Protein AF-A0AAW8PDT6-F1 (afdb_monomer)

InterPro domains:
  IPR001789 Signal transduction response regulator, receiver domain [PS50110] (10-74)
  IPR011006 CheY-like superfamily [SSF52172] (8-66)

Foldseek 3Di:
DDQLQAAPAEEEEEAQDPVVSVVVCVVNVVSRYHYQDDHQDPVVVVVSVVVDPDHDYYDHDQQRVNHGPPDPDD

Nearest PDB structures (foldseek):
  6oec-assembly4_K  TM=8.044E-01  e=7.654E-02  Carboxydothermus hydrogenoformans Z-2901
  4u1t-assembly2_E  TM=6.391E-01  e=1.811E-01  Micromonospora echinospora
  4u1t-assembly2_G  TM=6.385E-01  e=2.068E-01  Micromonospora echinospora
  5k1s-assembly1_B  TM=5.131E-01  e=1.300E-01  Myxococcus xanthus DK 1622
  4u1t-assembly2_H  TM=6.154E-01  e=4.286E-01  Micromonospora echinospora

pLDDT: mean 85.13, std 14.7, range [44.69, 96.31]

Organism: NCBI:txid2867518

Radius of gyration: 12.7 Å; Cα contacts (8 Å, |Δi|>4): 119; chains: 1; bounding box: 26×23×42 Å

Mean predicted aligned error: 6.5 Å

Sequence (74 aa):
MTVETLAGLAILVVEDDYFIADELARSLAHAGAQVVGPVGSLSDALALLDNTDHLDFAILDLNLDGVFAIPIAD

Secondary structure (DSSP, 8-state):
----TTTT-EEEEE-SSHHHHHHHHHHHHHTT-EEEEEESSHHHHHHHHTT-S--SEEEE-TTGGG--------

Solvent-accessible surface area (backbone atoms only — not comparable to full-atom values): 4336 Å² total; per-residue (Å²): 133,87,78,49,85,37,55,82,38,31,33,35,39,34,33,54,51,64,68,60,34,52,52,51,47,50,53,42,41,74,28,37,22,43,67,41,75,70,28,50,38,72,68,55,46,53,59,47,52,79,73,45,96,71,73,76,47,73,48,69,55,51,58,38,87,79,45,72,56,74,82,89,76,132

Structure (mmCIF, N/CA/C/O backbone):
data_AF-A0AAW8PDT6-F1
#
_entry.id   AF-A0AAW8PDT6-F1
#
loop_
_atom_site.group_PDB
_atom_site.id
_atom_site.type_symbol
_atom_site.label_atom_id
_atom_site.label_alt_id
_atom_site.label_comp_id
_atom_site.label_asym_id
_atom_site.label_entity_id
_atom_site.label_seq_id
_atom_site.pdbx_PDB_ins_code
_atom_site.Cartn_x
_atom_site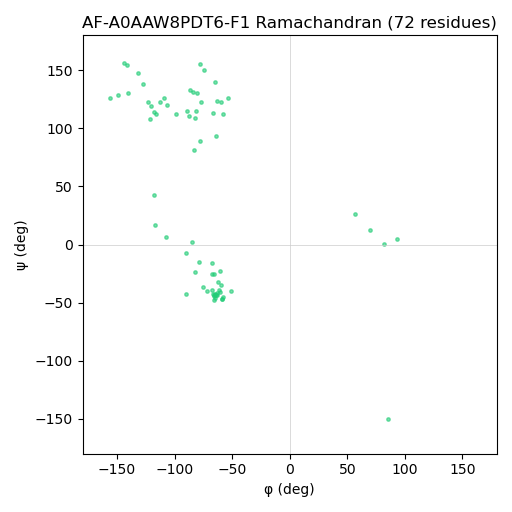.Cartn_y
_atom_site.Cartn_z
_atom_site.occupancy
_atom_site.B_iso_or_equiv
_atom_site.auth_seq_id
_atom_site.auth_comp_id
_atom_site.auth_asym_id
_atom_site.auth_atom_id
_atom_site.pdbx_PDB_model_num
ATOM 1 N N . MET A 1 1 ? -0.039 7.381 25.242 1.00 49.16 1 MET A N 1
ATOM 2 C CA . MET A 1 1 ? -1.072 6.748 24.401 1.00 49.16 1 MET A CA 1
ATOM 3 C C . MET A 1 1 ? -0.825 7.229 22.990 1.00 49.16 1 MET A C 1
ATOM 5 O O . MET A 1 1 ? -1.026 8.408 22.734 1.00 49.16 1 MET A O 1
ATOM 9 N N . THR A 1 2 ? -0.264 6.385 22.133 1.00 60.34 2 THR A N 1
ATOM 10 C CA . THR A 1 2 ? -0.200 6.654 20.694 1.00 60.34 2 THR A CA 1
ATOM 11 C C . THR A 1 2 ? -1.590 6.374 20.139 1.00 60.34 2 THR A C 1
ATOM 13 O O . THR A 1 2 ? -2.149 5.312 20.394 1.00 60.34 2 THR A O 1
ATOM 16 N N . VAL A 1 3 ? -2.205 7.367 19.503 1.00 65.62 3 VAL A N 1
ATOM 17 C CA . VAL A 1 3 ? -3.502 7.188 18.849 1.00 65.62 3 VAL A CA 1
ATOM 18 C C . VAL A 1 3 ? -3.211 6.554 17.495 1.00 65.62 3 VAL A C 1
ATOM 20 O O . VAL A 1 3 ? -2.545 7.173 16.670 1.00 65.62 3 VAL A O 1
ATOM 23 N N . GLU A 1 4 ? -3.662 5.322 17.290 1.00 77.50 4 GLU A N 1
ATOM 24 C CA . GLU A 1 4 ? -3.597 4.643 15.994 1.00 77.50 4 GLU A CA 1
ATOM 25 C C . GLU A 1 4 ? -4.716 5.199 15.111 1.00 77.50 4 GLU A C 1
ATOM 27 O O . GLU A 1 4 ? -5.862 4.757 15.154 1.00 77.50 4 GLU A O 1
ATOM 32 N N . THR A 1 5 ? -4.406 6.268 14.377 1.00 86.44 5 THR A N 1
ATOM 33 C CA . THR A 1 5 ? -5.388 7.056 13.619 1.00 86.44 5 THR A CA 1
ATOM 34 C C . THR A 1 5 ? -6.006 6.313 12.438 1.00 86.44 5 THR A C 1
ATOM 36 O O . THR A 1 5 ? -7.022 6.771 11.926 1.00 86.44 5 THR A O 1
ATOM 39 N N . LEU A 1 6 ? -5.409 5.199 12.006 1.00 91.56 6 LEU A N 1
ATOM 40 C CA . LEU A 1 6 ? -5.874 4.385 10.878 1.00 91.56 6 LEU A CA 1
ATOM 41 C C . LEU A 1 6 ? -6.279 2.966 11.307 1.00 91.56 6 LEU A C 1
ATOM 43 O O . LEU A 1 6 ? -6.387 2.074 10.468 1.00 91.56 6 LEU A O 1
ATOM 47 N N . ALA A 1 7 ? -6.490 2.748 12.610 1.00 92.50 7 ALA A N 1
ATOM 48 C CA . ALA A 1 7 ? -6.844 1.444 13.154 1.00 92.50 7 ALA A CA 1
ATOM 49 C C . ALA A 1 7 ? -8.072 0.838 12.458 1.00 92.50 7 ALA A C 1
ATOM 51 O O . ALA A 1 7 ? -9.142 1.447 12.418 1.00 92.50 7 ALA A O 1
ATOM 52 N N . GLY A 1 8 ? -7.911 -0.387 11.955 1.00 90.12 8 GLY A N 1
ATOM 53 C CA . GLY A 1 8 ? -8.985 -1.159 11.325 1.00 90.12 8 GLY A CA 1
ATOM 54 C C . GLY A 1 8 ? -9.262 -0.825 9.859 1.00 90.12 8 GLY A C 1
ATOM 55 O O . GLY A 1 8 ? -10.141 -1.459 9.288 1.00 90.12 8 GLY A O 1
ATOM 56 N N . LEU A 1 9 ? -8.526 0.114 9.256 1.00 95.06 9 LEU A N 1
ATOM 57 C CA . LEU A 1 9 ? -8.644 0.416 7.829 1.00 95.06 9 LEU A CA 1
ATOM 58 C C . LEU A 1 9 ? -7.789 -0.542 6.994 1.00 95.06 9 LEU A C 1
ATOM 60 O O . LEU A 1 9 ? -6.598 -0.702 7.269 1.00 95.06 9 LEU A O 1
ATOM 64 N N . ALA A 1 10 ? -8.373 -1.129 5.954 1.00 95.19 10 ALA A N 1
ATOM 65 C CA . ALA A 1 10 ? -7.685 -1.906 4.931 1.00 95.19 10 ALA A CA 1
ATOM 66 C C . ALA A 1 10 ? -7.231 -0.986 3.787 1.00 95.19 10 ALA A C 1
ATOM 68 O O . ALA A 1 10 ? -8.057 -0.396 3.087 1.00 95.19 10 ALA A O 1
ATOM 69 N N . ILE A 1 11 ? -5.916 -0.851 3.596 1.00 95.94 11 ILE A N 1
ATOM 70 C CA . ILE A 1 11 ? -5.327 0.103 2.647 1.00 95.94 11 ILE A CA 1
ATOM 71 C C . ILE A 1 11 ? -4.433 -0.622 1.644 1.00 95.94 11 ILE A C 1
ATOM 73 O O . ILE A 1 11 ? -3.467 -1.280 2.028 1.00 95.94 11 ILE A O 1
ATOM 77 N N . LEU A 1 12 ? -4.737 -0.463 0.357 1.00 95.56 12 LEU A N 1
ATOM 78 C CA . LEU A 1 12 ? -3.954 -1.003 -0.749 1.00 95.56 12 LEU A CA 1
ATOM 79 C C . LEU A 1 12 ? -2.844 -0.022 -1.108 1.00 95.56 12 LEU A C 1
ATOM 81 O O . LEU A 1 12 ? -3.109 1.166 -1.266 1.00 95.56 12 LEU A O 1
ATOM 85 N N . VAL A 1 13 ? -1.620 -0.516 -1.266 1.00 95.25 13 VAL A N 1
ATOM 86 C CA . VAL A 1 13 ? -0.490 0.284 -1.756 1.00 95.25 13 VAL A CA 1
ATOM 87 C C . VAL A 1 13 ? -0.063 -0.232 -3.126 1.00 95.25 13 VAL A C 1
ATOM 89 O O . VAL A 1 13 ? 0.267 -1.412 -3.266 1.00 95.25 13 VAL A O 1
ATOM 92 N N . VAL A 1 14 ? -0.071 0.654 -4.121 1.00 94.50 14 VAL A N 1
ATOM 93 C CA . VAL A 1 14 ? 0.376 0.381 -5.489 1.00 94.50 14 VAL A CA 1
ATOM 94 C C . VAL A 1 14 ? 1.497 1.356 -5.834 1.00 94.50 14 VAL A C 1
ATOM 96 O O . VAL A 1 14 ? 1.247 2.550 -5.979 1.00 94.50 14 VAL A O 1
ATOM 99 N N . GLU A 1 15 ? 2.719 0.850 -5.915 1.00 94.56 15 GLU A N 1
ATOM 100 C CA . GLU A 1 15 ? 3.955 1.630 -6.033 1.00 94.56 15 GLU A CA 1
ATOM 101 C C . GLU A 1 15 ? 5.030 0.744 -6.674 1.00 94.56 15 GLU A C 1
ATOM 103 O O . GLU A 1 15 ? 5.266 -0.371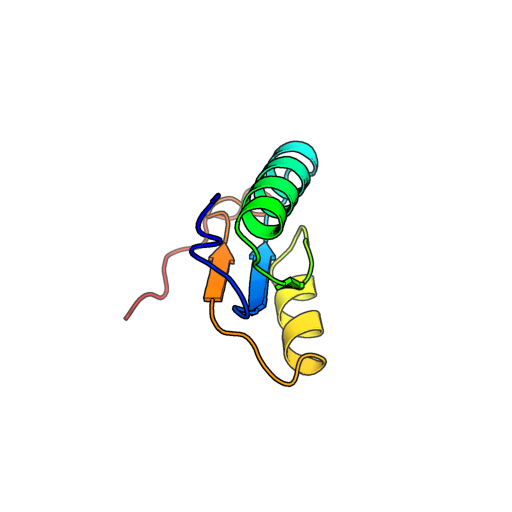 -6.194 1.00 94.56 15 GLU A O 1
ATOM 108 N N . ASP A 1 16 ? 5.644 1.208 -7.765 1.00 92.69 16 ASP A N 1
ATOM 109 C CA . ASP A 1 16 ? 6.609 0.424 -8.543 1.00 92.69 16 ASP A CA 1
ATOM 110 C C . ASP A 1 16 ? 8.021 0.465 -7.933 1.00 92.69 16 ASP A C 1
ATOM 112 O O . ASP A 1 16 ? 8.793 -0.493 -8.084 1.00 92.69 16 ASP A O 1
ATOM 116 N N . ASP A 1 17 ? 8.338 1.500 -7.148 1.00 93.62 17 ASP A N 1
ATOM 117 C CA . ASP A 1 17 ? 9.552 1.545 -6.340 1.00 93.62 17 ASP A CA 1
ATOM 118 C C . ASP A 1 17 ? 9.377 0.784 -5.015 1.00 93.62 17 ASP A C 1
ATOM 120 O O . ASP A 1 17 ? 8.737 1.229 -4.059 1.00 93.62 17 ASP A O 1
ATOM 124 N N . TYR A 1 18 ? 10.046 -0.366 -4.921 1.00 90.88 18 TYR A N 1
ATOM 125 C CA . TYR A 1 18 ? 10.030 -1.219 -3.732 1.00 90.88 18 TYR A CA 1
ATOM 126 C C . TYR A 1 18 ? 10.355 -0.481 -2.421 1.00 90.88 18 TYR A C 1
ATOM 128 O O . TYR A 1 18 ? 9.758 -0.785 -1.386 1.00 90.88 18 TYR A O 1
ATOM 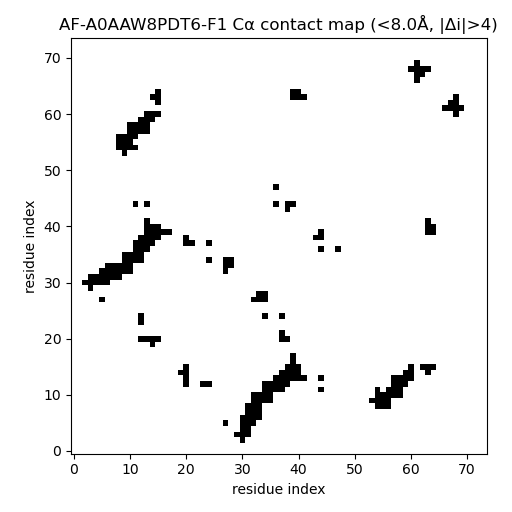136 N N . PHE A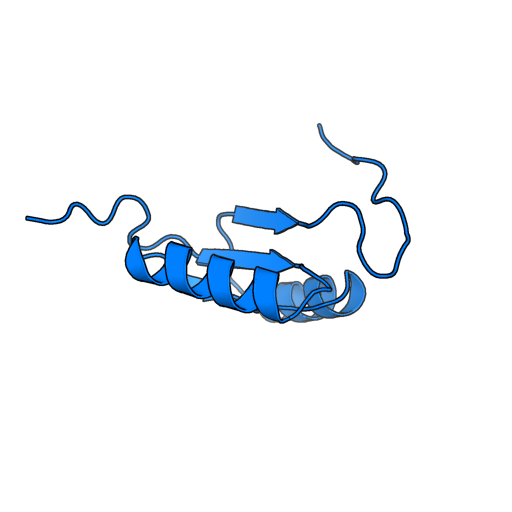 1 19 ? 11.313 0.452 -2.422 1.00 94.62 19 PHE A N 1
ATOM 137 C CA . PHE A 1 19 ? 11.714 1.137 -1.192 1.00 94.62 19 PHE A CA 1
ATOM 138 C C . PHE A 1 19 ? 10.636 2.108 -0.721 1.00 94.62 19 PHE A C 1
ATOM 140 O O . PHE A 1 19 ? 10.356 2.160 0.478 1.00 94.62 19 PHE A O 1
ATOM 147 N N . ILE A 1 20 ? 10.004 2.823 -1.655 1.00 94.44 20 ILE A N 1
ATOM 148 C CA . ILE A 1 20 ? 8.878 3.712 -1.354 1.00 94.44 20 ILE A CA 1
ATOM 149 C C . ILE A 1 20 ? 7.683 2.883 -0.868 1.00 94.44 20 ILE A C 1
ATOM 151 O O . ILE A 1 20 ? 7.083 3.203 0.161 1.00 94.44 20 ILE A O 1
ATOM 155 N N . ALA A 1 21 ? 7.394 1.769 -1.544 1.00 94.56 21 ALA A N 1
ATOM 156 C CA . ALA A 1 2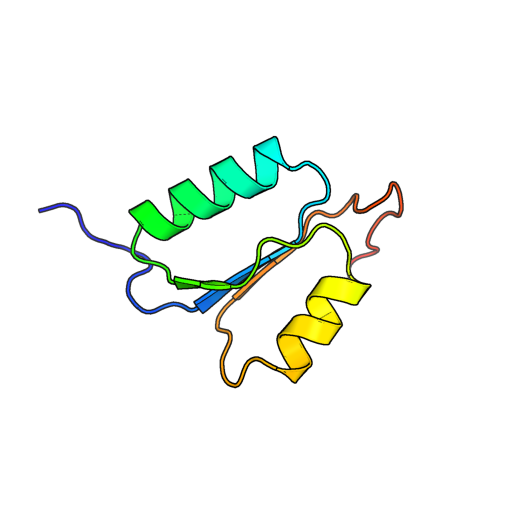1 ? 6.310 0.864 -1.184 1.00 94.56 21 ALA A CA 1
ATOM 157 C C . ALA A 1 21 ? 6.469 0.298 0.241 1.00 94.56 21 ALA A C 1
ATOM 159 O O . ALA A 1 21 ? 5.518 0.318 1.027 1.00 94.56 21 ALA A O 1
ATOM 160 N N . ASP A 1 22 ? 7.669 -0.179 0.599 1.00 95.19 22 ASP A N 1
ATOM 161 C CA . ASP A 1 22 ? 7.972 -0.721 1.933 1.00 95.19 22 ASP A CA 1
ATOM 162 C C . ASP A 1 22 ? 7.905 0.366 3.019 1.00 95.19 22 ASP A C 1
ATOM 164 O O . ASP A 1 22 ? 7.333 0.140 4.089 1.00 95.19 22 ASP A O 1
ATOM 168 N N . GLU A 1 23 ? 8.436 1.565 2.760 1.00 96.31 23 GLU A N 1
ATOM 169 C CA . GLU A 1 23 ? 8.368 2.683 3.709 1.00 96.31 23 GLU A CA 1
ATOM 170 C C . GLU A 1 23 ? 6.921 3.125 3.971 1.00 96.31 23 GLU A C 1
ATOM 172 O O . GLU A 1 23 ? 6.522 3.324 5.129 1.00 96.31 23 GLU A O 1
ATOM 177 N N . LEU A 1 24 ? 6.110 3.225 2.916 1.00 95.31 24 LEU A N 1
ATOM 178 C CA . LEU A 1 24 ? 4.703 3.591 3.018 1.00 95.31 24 LEU A CA 1
ATOM 179 C C . LEU A 1 24 ? 3.906 2.518 3.768 1.00 95.31 24 LEU A C 1
ATOM 181 O O . LEU A 1 24 ? 3.187 2.838 4.717 1.00 95.31 24 LEU A O 1
ATOM 185 N N . ALA A 1 25 ? 4.087 1.243 3.414 1.00 95.81 25 ALA A N 1
ATOM 186 C CA . ALA A 1 25 ? 3.428 0.126 4.083 1.00 95.81 25 ALA A CA 1
ATOM 187 C C . ALA A 1 25 ? 3.748 0.092 5.586 1.00 95.81 25 ALA A C 1
ATOM 189 O O . ALA A 1 25 ? 2.850 -0.038 6.421 1.00 95.81 25 ALA A O 1
ATOM 190 N N . ARG A 1 26 ? 5.019 0.279 5.960 1.00 95.75 26 ARG A N 1
ATOM 191 C CA . ARG A 1 26 ? 5.432 0.341 7.370 1.00 95.75 26 ARG A CA 1
ATOM 192 C C . ARG A 1 26 ? 4.811 1.518 8.104 1.00 95.75 26 ARG A C 1
ATOM 194 O O . ARG A 1 26 ? 4.379 1.352 9.243 1.00 95.75 26 ARG A O 1
ATOM 201 N N . SER A 1 27 ? 4.756 2.685 7.469 1.00 95.19 27 SER A N 1
ATOM 202 C CA . SER A 1 27 ? 4.170 3.888 8.065 1.00 95.19 27 SER A CA 1
ATOM 203 C C . SER A 1 27 ? 2.670 3.720 8.319 1.00 95.19 27 SER A C 1
ATOM 205 O O . SER A 1 27 ? 2.186 4.058 9.400 1.00 95.19 27 SER A O 1
ATOM 207 N N . LEU A 1 28 ? 1.944 3.128 7.366 1.00 95.19 28 LEU A N 1
ATOM 208 C CA . LEU A 1 28 ? 0.521 2.807 7.506 1.00 95.19 28 LEU A CA 1
ATOM 209 C C . LEU A 1 28 ? 0.278 1.764 8.602 1.00 95.19 28 LEU A C 1
ATOM 211 O O . LEU A 1 28 ? -0.576 1.965 9.467 1.00 95.19 28 LEU A O 1
ATOM 215 N N . ALA A 1 29 ? 1.070 0.690 8.617 1.00 94.25 29 ALA A N 1
ATOM 216 C CA . ALA A 1 29 ? 0.986 -0.341 9.647 1.00 94.25 29 ALA A CA 1
ATOM 217 C C . ALA A 1 29 ? 1.278 0.224 11.047 1.00 94.25 29 ALA A C 1
ATOM 219 O O . ALA A 1 29 ? 0.587 -0.108 12.006 1.00 94.25 29 ALA A O 1
ATOM 220 N N . HIS A 1 30 ? 2.251 1.134 11.175 1.00 94.62 30 HIS A N 1
ATOM 221 C CA . HIS A 1 30 ? 2.551 1.811 12.441 1.00 94.62 30 HIS A CA 1
ATOM 222 C C . HIS A 1 30 ? 1.410 2.724 12.920 1.00 94.62 30 HIS A C 1
ATOM 224 O O . HIS A 1 30 ? 1.276 2.970 14.117 1.00 94.62 30 HIS A O 1
ATOM 230 N N . ALA A 1 31 ? 0.574 3.211 12.000 1.00 94.62 31 ALA A N 1
ATOM 231 C CA . ALA A 1 31 ? -0.639 3.966 12.305 1.00 94.62 31 ALA A CA 1
ATOM 232 C C . ALA A 1 31 ? -1.870 3.074 12.589 1.00 94.62 31 ALA A C 1
ATOM 234 O O . ALA A 1 31 ? -2.956 3.612 12.828 1.00 94.62 31 ALA A O 1
ATOM 235 N N . GLY A 1 32 ? -1.708 1.744 12.580 1.00 94.81 32 GLY A N 1
ATOM 236 C CA . GLY A 1 32 ? -2.745 0.752 12.882 1.00 94.81 32 GLY A CA 1
ATOM 237 C C . GLY A 1 32 ? -3.522 0.224 11.672 1.00 94.81 32 GLY A C 1
ATOM 238 O O . GLY A 1 32 ? -4.469 -0.543 11.853 1.00 94.81 32 GLY A O 1
ATOM 239 N N . ALA A 1 33 ? -3.156 0.618 10.450 1.00 95.62 33 ALA A N 1
ATOM 240 C CA . ALA A 1 33 ? -3.823 0.137 9.244 1.00 95.62 33 ALA A CA 1
ATOM 241 C C . ALA A 1 33 ? -3.429 -1.310 8.908 1.00 95.62 33 ALA A C 1
ATOM 243 O O . ALA A 1 33 ? -2.298 -1.744 9.142 1.00 95.62 33 ALA A O 1
ATOM 244 N N . GLN A 1 34 ? -4.346 -2.036 8.277 1.00 95.31 34 GLN A N 1
ATOM 245 C CA . GLN A 1 34 ? -4.054 -3.292 7.602 1.00 95.31 34 GLN A CA 1
ATOM 246 C C . GLN A 1 34 ? -3.623 -2.987 6.166 1.00 95.31 34 GLN A C 1
ATOM 248 O O . GLN A 1 34 ? -4.430 -2.572 5.338 1.00 95.31 34 GLN A O 1
ATOM 253 N N . VAL A 1 35 ? -2.349 -3.212 5.856 1.00 94.69 35 VAL A N 1
ATOM 254 C CA . VAL A 1 35 ? -1.854 -3.036 4.488 1.00 94.69 35 VAL A CA 1
ATOM 255 C C . VAL A 1 35 ? -2.207 -4.259 3.646 1.00 94.69 35 VAL A C 1
ATOM 257 O O . VAL A 1 35 ? -1.960 -5.398 4.041 1.00 94.69 35 VAL A O 1
ATOM 260 N N . VAL A 1 36 ? -2.791 -4.000 2.483 1.00 92.88 36 VAL A N 1
ATOM 261 C CA . VAL A 1 36 ? -3.143 -4.966 1.444 1.00 92.88 36 VAL A CA 1
ATOM 262 C C . VAL A 1 36 ? -2.182 -4.721 0.268 1.00 92.88 36 VAL A C 1
ATOM 264 O O . VAL A 1 36 ? -2.007 -3.585 -0.157 1.00 92.88 36 VAL A O 1
ATOM 267 N N . GLY A 1 37 ? -1.474 -5.743 -0.219 1.00 83.50 37 GLY A N 1
ATOM 268 C CA . GLY A 1 37 ? -0.260 -5.528 -1.035 1.00 83.50 37 GLY A CA 1
ATOM 269 C C . GLY A 1 37 ? 0.990 -5.331 -0.153 1.00 83.50 37 GLY A C 1
ATOM 270 O O . GLY A 1 37 ? 1.019 -5.900 0.943 1.00 83.50 37 GLY A O 1
ATOM 271 N N . PRO A 1 38 ? 2.032 -4.575 -0.561 1.00 89.50 38 PRO A N 1
ATOM 272 C CA . PRO A 1 38 ? 2.132 -3.674 -1.716 1.00 89.50 38 PRO A CA 1
ATOM 273 C C . PRO A 1 38 ? 2.360 -4.391 -3.055 1.00 89.50 38 PRO A C 1
ATOM 275 O O . PRO A 1 38 ? 2.898 -5.497 -3.094 1.00 89.50 38 PRO A O 1
ATOM 278 N N . VAL A 1 39 ? 1.964 -3.751 -4.154 1.00 93.44 39 VAL A N 1
ATOM 279 C CA . VAL A 1 39 ? 2.123 -4.266 -5.525 1.00 93.44 39 VAL A CA 1
ATOM 280 C C . VAL A 1 39 ? 2.715 -3.205 -6.452 1.00 93.44 39 VAL A C 1
ATOM 282 O O . VAL A 1 39 ? 2.442 -2.024 -6.282 1.00 93.44 39 VAL A O 1
ATOM 285 N N . GLY A 1 40 ? 3.506 -3.630 -7.440 1.00 90.94 40 GLY A N 1
ATOM 286 C CA . GLY A 1 40 ? 4.233 -2.720 -8.337 1.00 90.94 40 GLY A CA 1
ATOM 287 C C . GLY A 1 40 ? 3.491 -2.309 -9.604 1.00 90.94 40 GLY A C 1
ATOM 288 O O . GLY A 1 40 ? 3.976 -1.468 -10.345 1.00 90.94 40 GLY A O 1
ATOM 289 N N . SER A 1 41 ? 2.328 -2.902 -9.883 1.00 89.56 41 SER A N 1
ATOM 290 C CA . SER A 1 41 ? 1.597 -2.657 -11.124 1.00 89.56 41 SER A CA 1
ATOM 291 C C . SER A 1 41 ? 0.088 -2.591 -10.901 1.00 89.56 41 SER A C 1
ATOM 293 O O . SER A 1 41 ? -0.465 -3.217 -9.992 1.00 89.56 41 SER A O 1
ATOM 295 N N . LE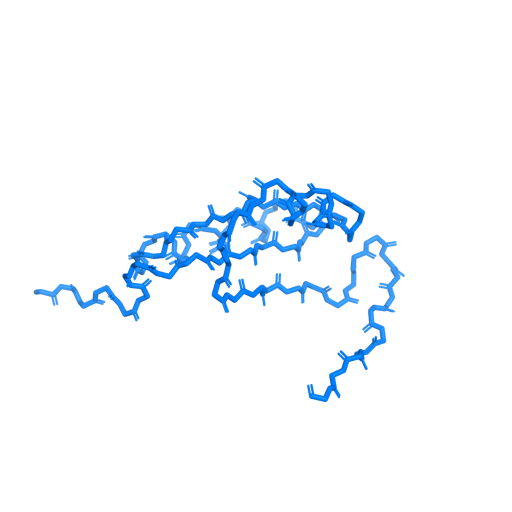U A 1 42 ? -0.608 -1.878 -11.792 1.00 89.06 42 LEU A N 1
ATOM 296 C CA . LEU A 1 42 ? -2.076 -1.844 -11.827 1.00 89.06 42 LEU A CA 1
ATOM 297 C C . LEU A 1 42 ? -2.685 -3.232 -12.053 1.00 89.06 42 LEU A C 1
ATOM 299 O O . LEU A 1 42 ? -3.744 -3.533 -11.510 1.00 89.06 42 LEU A O 1
ATOM 303 N N . SER A 1 43 ? -2.028 -4.083 -12.845 1.00 89.62 43 SER A N 1
ATOM 304 C CA . SER A 1 43 ? -2.531 -5.431 -13.132 1.00 89.62 43 SER A CA 1
ATOM 305 C C . SER A 1 43 ? -2.537 -6.295 -11.873 1.00 89.62 43 SER A C 1
ATOM 307 O O . SER A 1 43 ? -3.529 -6.968 -11.595 1.00 89.62 43 SER A O 1
ATOM 309 N N . ASP A 1 44 ? -1.464 -6.225 -11.084 1.00 91.38 44 ASP A N 1
ATOM 310 C CA . ASP A 1 44 ? -1.370 -6.941 -9.813 1.00 91.38 44 ASP A CA 1
ATOM 311 C C . ASP A 1 44 ? -2.355 -6.376 -8.788 1.00 91.38 44 ASP A C 1
ATOM 313 O O . ASP A 1 44 ? -3.005 -7.141 -8.082 1.00 91.38 44 ASP A O 1
ATOM 317 N N . ALA A 1 45 ? -2.532 -5.050 -8.749 1.00 91.25 45 ALA A N 1
ATOM 318 C CA . ALA A 1 45 ? -3.520 -4.399 -7.892 1.00 91.25 45 ALA A CA 1
ATOM 319 C C . ALA A 1 45 ? -4.947 -4.879 -8.186 1.00 91.25 45 ALA A C 1
ATOM 321 O O . ALA A 1 45 ? -5.675 -5.244 -7.265 1.00 91.25 45 ALA A O 1
ATOM 322 N N . LEU A 1 46 ? -5.333 -4.937 -9.463 1.00 90.88 46 LEU A N 1
ATOM 323 C CA . LEU A 1 46 ? -6.645 -5.432 -9.886 1.00 90.88 46 LEU A CA 1
ATOM 324 C C . LEU A 1 46 ? -6.834 -6.916 -9.548 1.00 90.88 46 LEU A C 1
ATOM 326 O O . LEU A 1 46 ? -7.871 -7.289 -9.005 1.00 90.88 46 LEU A O 1
ATOM 330 N N . ALA A 1 47 ? -5.821 -7.753 -9.786 1.00 91.56 47 ALA A N 1
ATOM 331 C CA . ALA A 1 47 ? -5.874 -9.166 -9.410 1.00 91.56 47 ALA A CA 1
ATOM 332 C C . ALA A 1 47 ? -6.010 -9.360 -7.890 1.00 91.56 47 ALA A C 1
ATOM 334 O O . ALA A 1 47 ? -6.635 -10.315 -7.426 1.00 91.56 47 ALA A O 1
ATOM 335 N N . LEU A 1 48 ? -5.428 -8.457 -7.101 1.00 89.94 48 LEU A N 1
ATOM 336 C CA . LEU A 1 48 ? -5.508 -8.497 -5.648 1.00 89.94 48 LEU A CA 1
ATOM 337 C C . LEU A 1 48 ? -6.882 -8.035 -5.146 1.00 89.94 48 LEU A C 1
ATOM 339 O O . LEU A 1 48 ? -7.417 -8.641 -4.218 1.00 89.94 48 LEU A O 1
ATOM 343 N N . LEU A 1 49 ? -7.486 -7.038 -5.800 1.00 88.19 49 LEU A N 1
ATOM 344 C CA . LEU A 1 49 ? -8.860 -6.593 -5.540 1.00 88.19 49 LEU A CA 1
ATOM 345 C C . LEU A 1 49 ? -9.883 -7.708 -5.784 1.00 88.19 49 LEU A C 1
ATOM 347 O O . LEU A 1 49 ? -10.765 -7.900 -4.954 1.00 88.19 49 LEU A O 1
ATOM 351 N N . ASP A 1 50 ? -9.721 -8.501 -6.846 1.00 89.69 50 ASP A N 1
ATOM 352 C CA . ASP A 1 50 ? -10.601 -9.648 -7.130 1.00 89.69 50 ASP A CA 1
ATOM 353 C C . ASP A 1 50 ? -10.584 -10.717 -6.019 1.00 89.69 50 ASP A C 1
ATOM 355 O O . ASP A 1 50 ? -11.524 -11.502 -5.892 1.00 89.69 50 ASP A O 1
ATOM 359 N N . ASN A 1 51 ? -9.518 -10.758 -5.212 1.00 86.12 51 ASN A N 1
ATOM 360 C CA . ASN A 1 51 ? -9.339 -11.701 -4.104 1.00 86.12 51 ASN A CA 1
ATOM 361 C C . ASN A 1 51 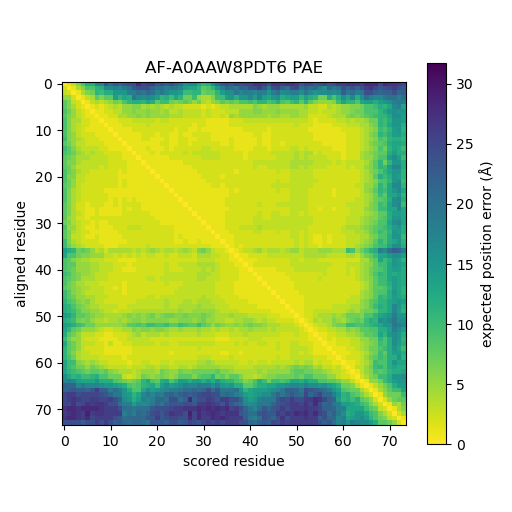? -9.485 -11.045 -2.719 1.00 86.12 51 ASN A C 1
ATOM 363 O O . ASN A 1 51 ? -9.223 -11.696 -1.705 1.00 86.12 51 ASN A O 1
ATOM 367 N N . THR A 1 52 ? -9.872 -9.769 -2.664 1.00 86.12 52 THR A N 1
ATOM 368 C CA . THR A 1 52 ? -9.991 -9.002 -1.422 1.00 86.12 52 THR A CA 1
ATOM 369 C C . THR A 1 52 ? -11.444 -8.599 -1.202 1.00 86.12 52 THR A C 1
ATOM 371 O O . THR A 1 52 ? -11.980 -7.759 -1.916 1.00 86.12 52 THR A O 1
ATOM 374 N N . ASP A 1 53 ? -12.076 -9.159 -0.168 1.00 85.19 53 ASP A N 1
ATOM 375 C CA . ASP A 1 53 ? -13.491 -8.898 0.136 1.00 85.19 53 ASP A CA 1
ATOM 376 C C . ASP A 1 53 ? -13.767 -7.453 0.593 1.00 85.19 53 ASP A C 1
ATOM 378 O O . ASP A 1 53 ? -14.890 -6.961 0.470 1.00 85.19 53 ASP A O 1
ATOM 382 N N . HIS A 1 54 ? -12.766 -6.775 1.164 1.00 87.38 54 HIS A N 1
ATOM 383 C CA . HIS A 1 54 ? -12.925 -5.441 1.734 1.00 87.38 54 HIS A CA 1
ATOM 384 C C . HIS A 1 54 ? -11.649 -4.604 1.621 1.00 87.38 54 HIS A C 1
ATOM 386 O O . HIS A 1 54 ? -10.572 -5.028 2.040 1.00 87.38 54 HIS A O 1
ATOM 392 N N . LEU A 1 55 ? -11.809 -3.393 1.089 1.00 92.31 55 LEU A N 1
ATOM 393 C CA . LEU A 1 55 ? -10.780 -2.371 1.005 1.00 92.31 55 LEU A CA 1
ATOM 394 C C . LEU A 1 55 ? -11.407 -1.006 1.306 1.00 92.31 55 LEU A C 1
ATOM 396 O O . LEU A 1 55 ? -12.432 -0.667 0.713 1.00 92.31 55 LEU A O 1
ATOM 400 N N . ASP A 1 56 ? -10.793 -0.231 2.196 1.00 94.62 56 ASP A N 1
ATOM 401 C CA . ASP A 1 56 ? -11.267 1.111 2.546 1.00 94.62 56 ASP A CA 1
ATOM 402 C C . ASP A 1 56 ? -10.642 2.180 1.650 1.00 94.62 56 ASP A C 1
ATOM 404 O O . ASP A 1 56 ? -11.324 3.096 1.190 1.00 94.62 56 ASP A O 1
ATOM 408 N N . PHE A 1 57 ? -9.336 2.064 1.394 1.00 92.19 57 PHE A N 1
ATOM 409 C CA . PHE A 1 57 ? -8.577 3.049 0.627 1.00 92.19 57 PHE A CA 1
ATOM 410 C C . PHE A 1 57 ? -7.513 2.386 -0.246 1.00 92.19 57 PHE A C 1
ATOM 412 O O . PHE A 1 57 ? -7.014 1.304 0.057 1.00 92.19 57 PHE A O 1
ATOM 419 N N . ALA A 1 58 ? -7.114 3.079 -1.308 1.00 92.56 58 ALA A N 1
ATOM 420 C CA . ALA A 1 58 ? -5.937 2.740 -2.091 1.00 92.56 58 ALA A CA 1
ATOM 421 C C . ALA A 1 58 ? -5.033 3.970 -2.213 1.00 92.56 58 ALA A C 1
ATOM 423 O O . ALA A 1 58 ? -5.516 5.083 -2.431 1.00 92.56 58 ALA A O 1
ATOM 424 N N . ILE A 1 59 ? -3.728 3.759 -2.080 1.00 92.62 59 ILE A N 1
ATOM 425 C CA . ILE A 1 59 ? -2.693 4.725 -2.427 1.00 92.62 59 ILE A CA 1
ATOM 426 C C . ILE A 1 59 ? -2.039 4.215 -3.703 1.00 92.62 59 ILE A C 1
ATOM 428 O O . ILE A 1 59 ? -1.525 3.098 -3.737 1.00 92.62 59 ILE A O 1
ATOM 432 N N . LEU A 1 60 ? -2.116 5.032 -4.747 1.00 91.56 60 LEU A N 1
ATOM 433 C CA . LEU A 1 60 ? -1.675 4.705 -6.092 1.00 91.56 60 LEU A CA 1
ATOM 434 C C . LEU A 1 60 ? -0.599 5.703 -6.503 1.00 91.56 60 LEU A C 1
ATOM 436 O O . LEU A 1 60 ? -0.887 6.903 -6.564 1.00 91.56 60 LEU A O 1
ATOM 440 N N . ASP A 1 61 ? 0.606 5.219 -6.793 1.00 89.12 61 ASP A N 1
ATOM 441 C CA . ASP A 1 61 ? 1.587 6.045 -7.479 1.00 89.12 61 ASP A CA 1
ATOM 442 C C . ASP A 1 61 ? 1.094 6.380 -8.893 1.00 89.12 61 ASP A C 1
ATOM 444 O O . ASP A 1 61 ? 0.489 5.568 -9.598 1.00 89.12 61 ASP A O 1
ATOM 448 N N . LEU A 1 62 ? 1.323 7.623 -9.302 1.00 82.50 62 LEU A N 1
ATOM 449 C CA . LEU A 1 62 ? 0.913 8.104 -10.613 1.00 82.50 62 LEU A CA 1
ATOM 450 C C . LEU A 1 62 ? 1.867 7.657 -11.718 1.00 82.50 62 LEU A C 1
ATOM 452 O O . LEU A 1 62 ? 1.508 7.784 -12.887 1.00 82.50 62 LEU A O 1
ATOM 456 N N . ASN A 1 63 ? 3.065 7.184 -11.380 1.00 81.38 63 ASN A N 1
ATOM 457 C CA . ASN A 1 63 ? 4.108 6.845 -12.336 1.00 81.38 63 ASN A CA 1
ATOM 458 C C . ASN A 1 63 ? 4.488 5.358 -12.298 1.00 81.38 63 ASN A C 1
ATOM 460 O O . ASN A 1 63 ? 5.654 5.007 -12.442 1.00 81.38 63 ASN A O 1
ATOM 464 N N . LEU A 1 64 ? 3.495 4.478 -12.215 1.00 80.19 64 LEU A N 1
ATOM 465 C CA . LEU A 1 64 ? 3.728 3.039 -12.297 1.00 80.19 64 LEU A CA 1
ATOM 466 C C . LEU A 1 64 ? 4.297 2.640 -13.661 1.00 80.19 64 LEU A C 1
ATOM 468 O O . LEU A 1 64 ? 3.679 2.902 -14.699 1.00 80.19 64 LEU A O 1
ATOM 472 N N . ASP A 1 65 ? 5.456 1.980 -13.669 1.00 67.94 65 ASP A N 1
ATOM 473 C CA . ASP A 1 65 ? 6.107 1.461 -14.878 1.00 67.94 65 ASP A CA 1
ATOM 474 C C . ASP A 1 65 ? 6.366 2.553 -15.945 1.00 67.94 65 ASP A C 1
ATOM 476 O O . ASP A 1 65 ? 6.415 2.290 -17.153 1.00 67.94 65 ASP A O 1
ATOM 480 N N . GLY A 1 66 ? 6.512 3.817 -15.525 1.00 63.56 66 GLY A N 1
ATOM 481 C CA . GLY A 1 66 ? 6.692 4.954 -16.437 1.00 63.56 66 GLY A CA 1
ATOM 482 C C . GLY A 1 66 ? 5.450 5.312 -17.267 1.00 63.56 66 GLY A C 1
ATOM 483 O O . GLY A 1 66 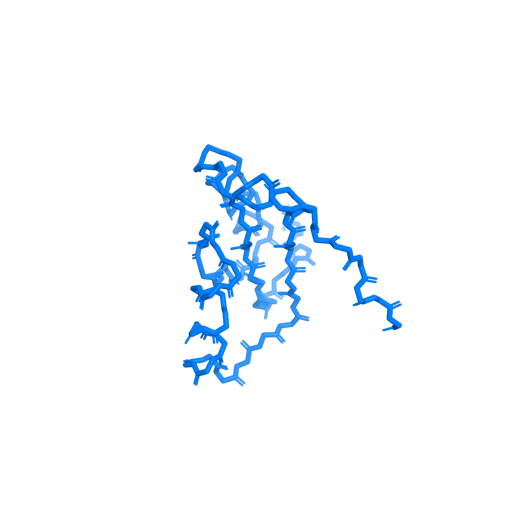? 5.546 6.087 -18.227 1.00 63.56 66 GLY A O 1
ATOM 484 N N . VAL A 1 67 ? 4.284 4.759 -16.923 1.00 57.53 67 VAL A N 1
ATOM 485 C CA . VAL A 1 67 ? 2.991 5.114 -17.507 1.00 57.53 67 VAL A CA 1
ATOM 486 C C . VAL A 1 67 ? 2.303 6.083 -16.554 1.00 57.53 67 VAL A C 1
ATOM 488 O O . VAL A 1 67 ? 1.887 5.703 -15.466 1.00 57.53 67 VAL A O 1
ATOM 491 N N . PHE A 1 68 ? 2.142 7.341 -16.975 1.00 53.28 68 PHE A N 1
ATOM 492 C CA . PHE A 1 68 ? 1.332 8.305 -16.231 1.00 53.28 68 PHE A CA 1
ATOM 493 C C . PHE A 1 68 ? -0.093 7.759 -16.076 1.00 53.28 68 PHE A C 1
ATOM 495 O O . PHE A 1 68 ? -0.841 7.675 -17.057 1.00 53.28 68 PHE A O 1
ATOM 502 N N . ALA A 1 69 ? -0.479 7.430 -14.847 1.00 54.12 69 ALA A N 1
ATOM 503 C CA . ALA A 1 6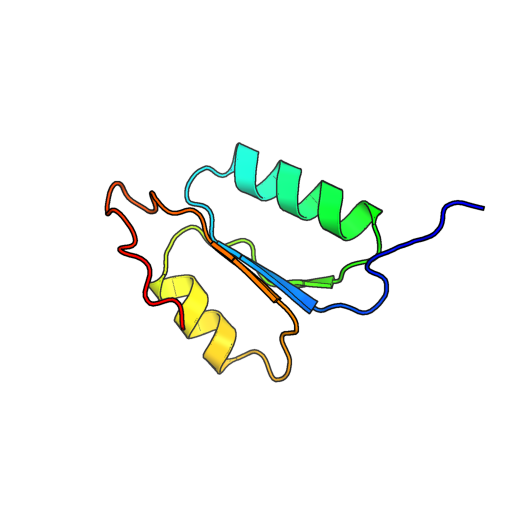9 ? -1.858 7.204 -14.468 1.00 54.12 69 ALA A CA 1
ATOM 504 C C . ALA A 1 69 ? -2.602 8.533 -14.652 1.00 54.12 69 ALA A C 1
ATOM 506 O O . ALA A 1 69 ? -2.585 9.421 -13.801 1.00 54.12 69 ALA A O 1
ATOM 507 N N . ILE A 1 70 ? -3.206 8.717 -15.827 1.00 54.53 70 ILE A N 1
ATOM 508 C CA . ILE A 1 70 ? -4.131 9.823 -16.060 1.00 54.53 70 ILE A CA 1
ATOM 509 C C . ILE A 1 70 ? -5.262 9.632 -15.040 1.00 54.53 70 ILE A C 1
ATOM 511 O O . ILE A 1 70 ? -5.867 8.557 -15.030 1.00 54.53 70 ILE A O 1
ATOM 515 N N . PRO A 1 71 ? -5.545 10.611 -14.166 1.00 55.34 71 PRO A N 1
ATOM 516 C CA . PRO A 1 71 ? -6.486 10.400 -13.082 1.00 55.34 71 PRO A CA 1
ATOM 517 C C . PRO A 1 71 ? -7.886 10.203 -13.663 1.00 55.34 71 PRO A C 1
ATOM 519 O O . PRO A 1 71 ? -8.480 11.130 -14.215 1.00 55.34 71 PRO A O 1
ATOM 522 N N . ILE A 1 72 ? -8.424 8.992 -13.518 1.00 44.75 72 ILE A N 1
ATOM 523 C CA . ILE A 1 72 ? -9.869 8.781 -13.480 1.00 44.75 72 ILE A CA 1
ATOM 524 C C . ILE A 1 72 ? -10.270 9.065 -12.034 1.00 44.75 72 ILE A C 1
ATOM 526 O O . ILE A 1 72 ? -10.336 8.158 -11.212 1.00 44.75 72 ILE A O 1
ATOM 530 N N . ALA A 1 73 ? -10.429 10.342 -11.701 1.00 44.69 73 ALA A N 1
ATOM 531 C CA . ALA A 1 73 ? -11.015 10.756 -10.436 1.00 44.69 73 ALA A CA 1
ATOM 532 C C . ALA A 1 73 ? -12.296 11.548 -10.729 1.00 44.69 73 ALA A C 1
ATOM 534 O O . ALA A 1 73 ? -12.226 12.626 -11.324 1.00 44.69 73 ALA A O 1
ATOM 535 N N . ASP A 1 74 ? -13.430 10.971 -10.324 1.00 46.12 74 ASP A N 1
ATOM 536 C CA . ASP A 1 74 ? -14.650 11.651 -9.862 1.00 46.12 74 ASP A CA 1
ATOM 537 C C . ASP A 1 74 ? -14.877 11.199 -8.411 1.00 46.12 74 ASP A C 1
ATOM 539 O O . ASP A 1 74 ? -14.689 9.981 -8.163 1.00 46.12 74 ASP A O 1
#